Protein AF-A0A1J1LCK5-F1 (afdb_monomer_lite)

pLDDT: mean 82.74, std 10.03, range [55.06, 93.56]

Sequence (61 aa):
MEIHAQWYGEWSTYWHKYKWQPLCSEHRALSDCLAALNVIKIMAADSDTIEYPEGVEPLDE

Organism: NCBI:txid671072

Secondary structure (DSSP, 8-state):
-HHHHHHHT-EETTTTEEPP------S-HHHHHHHHHHHHHHHHHS-S---PPTT------

Foldseek 3Di:
DQVLLVVVPQADPVVRGRDDDDLPAPPDPVRVVVSVVVSVVVVVVDDPDDDDPPPDDPPDD

Structure (mmCIF, N/CA/C/O backbone):
data_AF-A0A1J1LCK5-F1
#
_entry.id   AF-A0A1J1LCK5-F1
#
loop_
_atom_site.group_PDB
_atom_site.id
_atom_site.type_symbol
_atom_site.label_atom_id
_atom_site.label_alt_id
_atom_site.label_comp_id
_atom_site.label_asym_id
_atom_site.label_entity_id
_atom_site.label_seq_id
_atom_site.pdbx_PDB_ins_code
_atom_site.Cartn_x
_atom_site.Cartn_y
_atom_site.Cartn_z
_atom_site.occupancy
_atom_site.B_iso_or_equiv
_atom_site.auth_seq_id
_atom_site.auth_comp_id
_atom_site.auth_asym_id
_atom_site.auth_atom_id
_atom_site.pdbx_PDB_model_num
ATOM 1 N N . MET A 1 1 ? 3.398 -4.802 1.403 1.00 65.12 1 MET A N 1
ATOM 2 C CA . MET A 1 1 ? 2.915 -3.696 0.543 1.00 65.12 1 MET A CA 1
ATOM 3 C C . MET A 1 1 ? 2.536 -4.132 -0.867 1.00 65.12 1 MET A C 1
ATOM 5 O O . MET A 1 1 ? 1.955 -3.327 -1.575 1.00 65.12 1 MET A O 1
ATOM 9 N N . GLU A 1 2 ? 2.801 -5.375 -1.278 1.00 80.44 2 GLU A N 1
ATOM 10 C CA . GLU A 1 2 ? 2.375 -5.865 -2.595 1.00 80.44 2 GLU A CA 1
ATOM 11 C C . GLU A 1 2 ? 0.849 -5.819 -2.771 1.00 80.44 2 GLU A C 1
ATOM 13 O O . GLU A 1 2 ? 0.377 -5.286 -3.764 1.00 80.44 2 GLU A O 1
ATOM 18 N N . ILE A 1 3 ? 0.092 -6.232 -1.747 1.00 84.12 3 ILE A N 1
ATOM 19 C CA . ILE A 1 3 ? -1.380 -6.154 -1.731 1.00 84.12 3 ILE A CA 1
ATOM 20 C C . ILE A 1 3 ? -1.870 -4.709 -1.938 1.00 84.12 3 ILE A C 1
ATOM 22 O O . ILE A 1 3 ? -2.775 -4.475 -2.726 1.00 84.12 3 ILE A O 1
ATOM 26 N N . HIS A 1 4 ? -1.239 -3.724 -1.290 1.00 85.75 4 HIS A N 1
ATOM 27 C CA . HIS A 1 4 ? -1.584 -2.312 -1.490 1.00 85.75 4 HIS A CA 1
ATOM 28 C C . HIS A 1 4 ? -1.276 -1.834 -2.917 1.00 85.75 4 HIS A C 1
ATOM 30 O O . HIS A 1 4 ? -2.069 -1.111 -3.503 1.00 85.75 4 HIS A O 1
ATOM 36 N N . ALA A 1 5 ? -0.142 -2.243 -3.491 1.00 87.50 5 ALA A N 1
ATOM 37 C CA . ALA A 1 5 ? 0.217 -1.890 -4.865 1.00 87.50 5 ALA A CA 1
ATOM 38 C C . ALA A 1 5 ? -0.740 -2.515 -5.897 1.00 87.50 5 ALA A C 1
ATOM 40 O O . ALA A 1 5 ? -1.066 -1.872 -6.891 1.00 87.50 5 ALA A O 1
ATOM 41 N N . GLN A 1 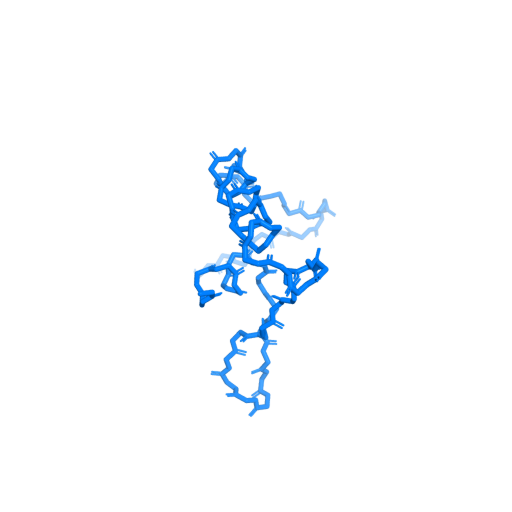6 ? -1.198 -3.744 -5.644 1.00 88.31 6 GLN A N 1
ATOM 42 C CA . GLN A 1 6 ? -2.222 -4.418 -6.444 1.00 88.31 6 GLN A CA 1
ATOM 43 C C . GLN A 1 6 ? -3.572 -3.706 -6.334 1.00 88.31 6 GLN A C 1
ATOM 45 O O . GLN A 1 6 ? -4.172 -3.408 -7.359 1.00 88.31 6 GLN A O 1
ATOM 50 N N . TRP A 1 7 ? -4.000 -3.371 -5.111 1.00 88.00 7 TRP A N 1
ATOM 51 C CA . TRP A 1 7 ? -5.230 -2.616 -4.856 1.00 88.00 7 TRP A CA 1
ATOM 52 C C . TRP A 1 7 ? -5.214 -1.232 -5.522 1.00 8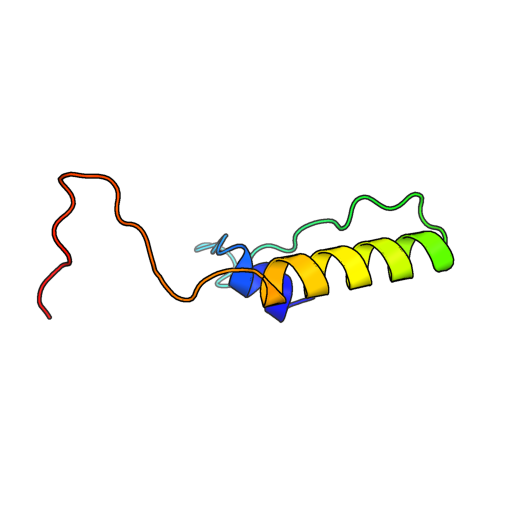8.00 7 TRP A C 1
ATOM 54 O O . TRP A 1 7 ? -6.196 -0.833 -6.131 1.00 88.00 7 TRP A O 1
ATOM 64 N N . TYR A 1 8 ? -4.074 -0.534 -5.500 1.00 88.88 8 TYR A N 1
ATOM 65 C CA . TYR A 1 8 ? -3.920 0.744 -6.203 1.00 88.88 8 TYR A CA 1
ATOM 66 C C . TYR A 1 8 ? -3.944 0.602 -7.740 1.00 88.88 8 TYR A C 1
ATOM 68 O O . TYR A 1 8 ? -4.224 1.563 -8.449 1.00 88.88 8 TYR A O 1
ATOM 76 N N . GLY A 1 9 ? -3.630 -0.583 -8.278 1.00 89.50 9 GLY A N 1
ATOM 77 C CA . GLY A 1 9 ? -3.846 -0.918 -9.690 1.00 89.50 9 GLY A CA 1
ATOM 78 C C . GLY A 1 9 ? -2.810 -0.390 -10.690 1.00 89.50 9 GLY A C 1
ATOM 79 O O . GLY A 1 9 ? -2.971 -0.580 -11.894 1.00 89.50 9 GLY A O 1
ATOM 80 N N . GLU A 1 10 ? -1.712 0.234 -10.249 1.00 90.38 10 GLU A N 1
ATOM 81 C CA . GLU A 1 10 ? -0.726 0.815 -11.173 1.00 90.38 10 GLU A CA 1
ATOM 82 C C . GLU A 1 10 ? 0.248 -0.242 -11.727 1.00 90.38 10 GLU A C 1
ATOM 84 O O . GLU A 1 10 ? 1.356 -0.445 -11.218 1.00 90.38 10 GLU A O 1
ATOM 89 N N . TRP A 1 11 ? -0.159 -0.926 -12.797 1.00 89.06 11 TRP A N 1
ATOM 90 C CA . TRP A 1 11 ? 0.667 -1.918 -13.483 1.00 89.06 11 TRP A CA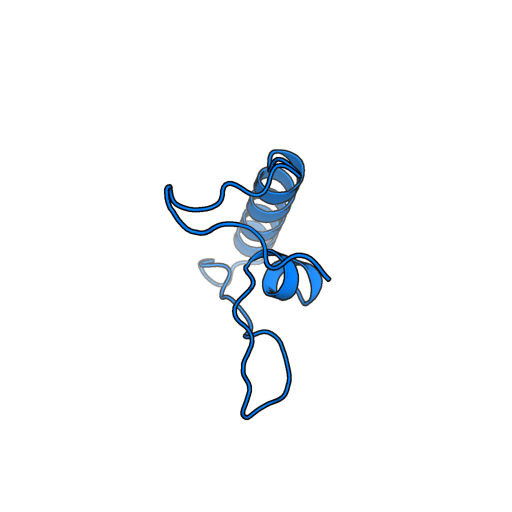 1
ATOM 91 C C . TRP A 1 11 ? 1.797 -1.279 -14.306 1.00 89.06 11 TRP A C 1
ATOM 93 O O . TRP A 1 11 ? 1.580 -0.377 -15.116 1.00 89.06 11 TRP A O 1
ATOM 103 N N . SER A 1 12 ? 3.027 -1.781 -14.151 1.00 90.38 12 SER A N 1
ATOM 104 C CA . SER A 1 12 ? 4.149 -1.437 -15.026 1.00 90.38 12 SER A CA 1
ATOM 105 C C . SER A 1 12 ? 4.387 -2.539 -16.054 1.00 90.38 12 SER A C 1
ATOM 107 O O . SER A 1 12 ? 4.857 -3.619 -15.706 1.00 90.38 12 SER A O 1
ATOM 109 N N . THR A 1 13 ? 4.158 -2.239 -17.334 1.00 91.88 13 THR A N 1
ATOM 110 C CA . THR A 1 13 ? 4.450 -3.160 -18.447 1.00 91.88 13 THR A CA 1
ATOM 111 C C . THR A 1 13 ? 5.943 -3.417 -18.630 1.00 91.88 13 THR A C 1
ATOM 113 O O . THR A 1 13 ? 6.331 -4.517 -18.988 1.00 91.88 13 THR A O 1
ATOM 116 N N . TYR A 1 14 ? 6.802 -2.438 -18.338 1.00 93.56 14 TYR A N 1
ATOM 117 C CA . TYR A 1 14 ? 8.254 -2.612 -18.439 1.00 93.56 14 TYR A CA 1
ATOM 118 C C . TYR A 1 14 ? 8.783 -3.595 -17.383 1.00 93.56 14 TYR A C 1
ATOM 120 O O . TYR A 1 14 ? 9.504 -4.540 -17.697 1.00 93.56 14 TYR A O 1
ATOM 128 N N . TRP A 1 15 ? 8.389 -3.403 -16.122 1.00 90.94 15 TRP A N 1
ATOM 129 C CA . TRP A 1 15 ? 8.864 -4.231 -15.011 1.00 90.94 15 TRP A CA 1
ATOM 130 C C . TRP A 1 15 ? 8.004 -5.470 -14.740 1.00 90.94 15 TRP A C 1
ATOM 132 O O . TRP A 1 15 ? 8.372 -6.259 -13.872 1.00 90.94 15 TRP A O 1
ATOM 142 N N . HIS A 1 16 ? 6.877 -5.619 -15.444 1.00 91.75 16 HIS A N 1
ATOM 143 C CA . HIS A 1 16 ? 5.888 -6.687 -15.266 1.00 91.75 16 HIS A CA 1
ATOM 144 C C . HIS A 1 16 ? 5.455 -6.864 -13.800 1.00 91.75 16 HIS A C 1
ATOM 146 O O . HIS A 1 16 ? 5.404 -7.976 -13.278 1.00 91.75 16 HIS A O 1
ATOM 152 N N . LYS A 1 17 ? 5.202 -5.745 -13.109 1.00 91.62 17 LYS A N 1
ATOM 153 C CA . LYS A 1 17 ? 4.786 -5.717 -11.699 1.00 91.62 17 LYS A CA 1
ATOM 154 C C . LYS A 1 17 ? 4.005 -4.448 -11.369 1.00 91.62 17 LYS A C 1
ATOM 156 O O . LYS A 1 17 ? 4.189 -3.419 -12.025 1.00 91.62 17 LYS A O 1
ATOM 161 N N . TYR A 1 18 ? 3.199 -4.499 -10.312 1.00 89.50 18 TYR A N 1
ATOM 162 C CA . TYR A 1 18 ? 2.550 -3.313 -9.752 1.00 89.50 18 TYR A CA 1
ATOM 163 C C . TYR A 1 18 ? 3.583 -2.363 -9.141 1.00 89.50 18 TYR A C 1
ATOM 165 O O . TYR A 1 18 ? 4.528 -2.794 -8.467 1.00 89.50 18 TYR A O 1
ATOM 173 N N . LYS A 1 19 ? 3.428 -1.061 -9.393 1.00 90.69 19 LYS A N 1
ATOM 174 C CA . LYS A 1 19 ? 4.325 -0.045 -8.847 1.00 90.69 19 LYS A CA 1
ATOM 175 C C . LYS A 1 19 ? 4.103 0.107 -7.349 1.00 90.69 19 LYS A C 1
ATOM 177 O O . LYS A 1 19 ? 2.976 0.184 -6.868 1.00 90.69 19 LYS A O 1
ATOM 182 N N . TRP A 1 20 ? 5.209 0.168 -6.613 1.00 87.56 20 TRP A N 1
ATOM 183 C CA . TRP A 1 20 ? 5.164 0.445 -5.186 1.00 87.56 20 TRP A CA 1
ATOM 184 C C . TRP A 1 20 ? 4.665 1.870 -4.942 1.00 87.56 20 TRP A C 1
ATOM 186 O O . TRP A 1 20 ? 5.189 2.813 -5.531 1.00 87.56 20 TRP A O 1
ATOM 196 N N . GLN A 1 21 ? 3.691 1.999 -4.042 1.00 88.38 21 GLN A N 1
ATOM 197 C CA . GLN A 1 21 ? 3.118 3.279 -3.642 1.00 88.38 21 GLN A CA 1
ATOM 198 C C . GLN A 1 21 ? 3.647 3.688 -2.261 1.00 88.38 21 GLN A C 1
ATOM 200 O O . GLN A 1 21 ? 3.561 2.877 -1.325 1.00 88.38 21 GLN A O 1
ATOM 205 N N . PRO A 1 22 ? 4.181 4.914 -2.107 1.00 85.75 22 PRO A N 1
ATOM 206 C CA . PRO A 1 22 ? 4.675 5.391 -0.829 1.00 85.75 22 PRO A CA 1
ATOM 207 C C . PRO A 1 22 ? 3.546 5.588 0.175 1.00 85.75 22 PRO A C 1
ATOM 209 O O . PRO A 1 22 ? 2.541 6.237 -0.097 1.00 85.75 22 PRO A O 1
ATOM 212 N N . LEU A 1 23 ? 3.761 5.075 1.383 1.00 80.75 23 LEU A N 1
ATOM 213 C CA . LEU A 1 23 ? 3.014 5.497 2.558 1.00 80.75 23 LEU A CA 1
ATOM 214 C C . LEU A 1 23 ? 3.701 6.774 3.042 1.00 80.75 23 LEU A C 1
ATOM 216 O O . LEU A 1 23 ? 4.807 6.694 3.565 1.00 80.75 23 LEU A O 1
ATOM 220 N N . CYS A 1 24 ? 3.122 7.947 2.782 1.00 73.31 24 CYS A N 1
ATOM 221 C CA . CYS A 1 24 ? 3.675 9.232 3.226 1.00 73.31 24 CYS A CA 1
ATOM 222 C C . CYS A 1 24 ? 3.719 9.311 4.759 1.00 73.31 24 CYS A C 1
ATOM 224 O O . CYS A 1 24 ? 2.794 9.812 5.396 1.00 73.31 24 CYS A O 1
ATOM 226 N N . SER A 1 25 ? 4.794 8.810 5.353 1.00 76.50 25 SER A N 1
ATOM 227 C CA . SER A 1 25 ? 5.056 8.850 6.783 1.00 76.50 25 SER A CA 1
ATOM 228 C C . SER A 1 25 ? 6.370 9.579 7.061 1.00 76.50 25 SER A C 1
ATOM 230 O O . SER A 1 25 ? 7.323 9.513 6.289 1.00 76.50 25 SER A O 1
ATOM 232 N N . GLU A 1 26 ? 6.435 10.266 8.201 1.00 82.19 26 GLU A N 1
ATOM 233 C CA . GLU A 1 26 ? 7.594 11.052 8.662 1.00 82.19 26 GLU A CA 1
ATOM 234 C C . GLU A 1 26 ? 8.792 10.174 9.107 1.00 82.19 26 GLU A C 1
ATOM 236 O O . GLU A 1 26 ? 9.532 10.536 10.022 1.00 82.19 26 GLU A O 1
ATOM 241 N N . HIS A 1 27 ? 8.953 8.977 8.527 1.00 75.38 27 HIS A N 1
ATOM 242 C CA . HIS A 1 27 ? 9.993 7.988 8.850 1.00 75.38 27 HIS A CA 1
ATOM 243 C C . HIS A 1 27 ? 10.093 7.631 10.345 1.00 75.38 27 HIS A C 1
ATOM 245 O O . HIS A 1 27 ? 11.161 7.296 10.863 1.00 75.38 27 HIS A O 1
ATOM 251 N N . ARG A 1 28 ? 8.969 7.710 11.064 1.00 86.56 28 ARG A N 1
ATOM 252 C CA . ARG A 1 28 ? 8.846 7.270 12.458 1.00 86.56 28 ARG A CA 1
ATOM 253 C C . ARG A 1 28 ? 8.021 5.998 12.501 1.00 86.56 28 ARG A C 1
ATOM 255 O O . ARG A 1 28 ? 6.911 5.989 11.984 1.00 86.56 28 ARG A O 1
ATOM 262 N N . ALA A 1 29 ? 8.489 4.996 13.243 1.00 86.81 29 ALA A N 1
ATOM 263 C CA . ALA A 1 29 ? 7.817 3.698 13.348 1.00 86.81 29 ALA A CA 1
ATOM 264 C C . ALA A 1 29 ? 6.325 3.806 13.719 1.00 86.81 29 ALA A C 1
ATOM 266 O O . ALA A 1 29 ? 5.488 3.131 13.130 1.00 86.81 29 ALA A O 1
ATOM 267 N N . LEU A 1 30 ? 5.966 4.692 14.658 1.00 90.50 30 LEU A N 1
ATOM 268 C CA . LEU A 1 30 ? 4.562 4.924 15.013 1.00 90.50 30 LEU A CA 1
ATOM 269 C C . LEU A 1 30 ? 3.755 5.473 13.827 1.00 90.50 30 LEU A C 1
ATOM 271 O O . LEU A 1 30 ? 2.644 5.018 13.571 1.00 90.50 30 LEU A O 1
ATOM 275 N N . SER A 1 31 ? 4.312 6.446 13.112 1.00 87.19 31 SER A N 1
ATOM 276 C CA . SER A 1 31 ? 3.664 7.069 11.961 1.00 87.19 31 SER A CA 1
ATOM 277 C C . SER A 1 31 ? 3.553 6.093 10.787 1.00 87.19 31 SER A C 1
ATOM 279 O O . SER A 1 31 ? 2.513 6.068 10.140 1.00 87.19 31 SER A O 1
ATOM 281 N N . ASP A 1 32 ? 4.555 5.238 10.571 1.00 87.69 32 ASP A N 1
ATOM 282 C CA . ASP A 1 32 ? 4.512 4.155 9.580 1.00 87.69 32 ASP A CA 1
ATOM 283 C C . ASP A 1 32 ? 3.385 3.164 9.903 1.00 87.69 32 ASP A C 1
ATOM 285 O O . ASP A 1 32 ? 2.584 2.823 9.032 1.00 87.69 32 ASP A O 1
ATOM 289 N N . CYS A 1 33 ? 3.268 2.749 11.171 1.00 91.56 33 CYS A N 1
ATOM 290 C CA . CYS A 1 33 ? 2.195 1.863 11.627 1.00 91.56 33 CYS A CA 1
ATOM 291 C C . CYS A 1 33 ? 0.810 2.495 11.444 1.00 91.56 33 CYS A C 1
ATOM 293 O O . CYS A 1 33 ? -0.120 1.821 11.003 1.00 91.56 33 CYS A O 1
ATOM 295 N N . LEU A 1 34 ? 0.663 3.785 11.759 1.00 92.31 34 LEU A N 1
ATOM 296 C CA . LEU A 1 34 ? -0.595 4.508 11.564 1.00 92.31 34 LEU A CA 1
ATOM 297 C C . LEU A 1 34 ? -0.939 4.661 10.079 1.00 92.31 34 LEU A C 1
ATOM 299 O O . LEU A 1 34 ? -2.097 4.474 9.712 1.00 92.31 34 LEU A O 1
ATOM 303 N N . ALA A 1 35 ? 0.046 4.942 9.223 1.00 91.12 35 ALA A N 1
ATOM 304 C CA . ALA A 1 35 ? -0.149 5.032 7.779 1.00 91.12 35 ALA A CA 1
ATOM 305 C C . ALA A 1 35 ? -0.572 3.680 7.184 1.00 91.12 35 ALA A C 1
ATOM 307 O O . ALA A 1 35 ? -1.538 3.616 6.425 1.00 91.12 35 ALA A O 1
ATOM 308 N N . ALA A 1 36 ? 0.084 2.588 7.591 1.00 89.81 36 ALA A N 1
ATOM 309 C CA . ALA A 1 36 ? -0.290 1.237 7.184 1.00 89.81 36 ALA A CA 1
ATOM 310 C C . ALA A 1 36 ? -1.708 0.870 7.654 1.00 89.81 36 ALA A C 1
ATOM 312 O O . ALA A 1 36 ? -2.505 0.360 6.869 1.00 89.81 36 ALA A O 1
ATOM 313 N N . LEU A 1 37 ? -2.054 1.176 8.911 1.00 92.19 37 LEU A N 1
ATOM 314 C CA . LEU A 1 37 ? -3.397 0.941 9.444 1.00 92.19 37 LEU A CA 1
ATOM 315 C C . LEU A 1 37 ? -4.460 1.740 8.683 1.00 92.19 37 LEU A C 1
ATOM 317 O O . LEU A 1 37 ? -5.541 1.219 8.419 1.00 92.19 37 LEU A O 1
ATOM 321 N N . ASN A 1 38 ? -4.169 2.995 8.339 1.00 91.94 38 ASN A N 1
ATOM 322 C CA . ASN A 1 38 ? -5.087 3.834 7.580 1.00 91.94 38 ASN A CA 1
ATOM 323 C C . ASN A 1 38 ? -5.374 3.238 6.197 1.00 91.94 38 ASN A C 1
ATOM 325 O O . ASN A 1 38 ? -6.532 3.126 5.812 1.00 91.94 38 ASN A O 1
ATOM 329 N N . VAL A 1 39 ? -4.337 2.774 5.496 1.00 91.38 39 VAL A N 1
ATOM 330 C CA . VAL A 1 39 ? -4.492 2.093 4.205 1.00 91.38 39 VAL A CA 1
ATOM 331 C C . VAL A 1 39 ? -5.333 0.828 4.331 1.00 91.38 39 VAL A C 1
ATOM 333 O O . VAL A 1 39 ? -6.267 0.650 3.560 1.00 91.38 39 VAL A O 1
ATOM 336 N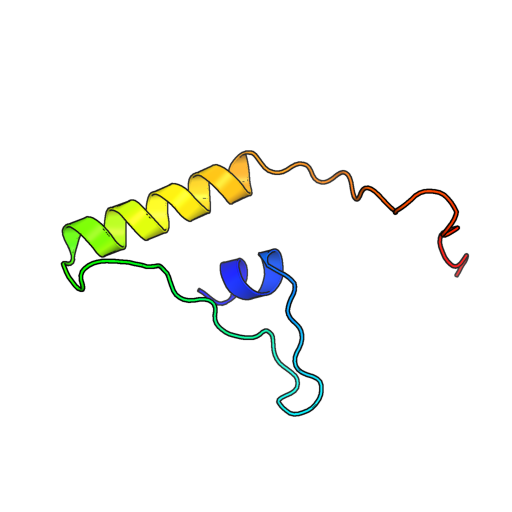 N . ILE A 1 40 ? -5.072 -0.012 5.335 1.00 90.88 40 ILE A N 1
ATOM 337 C CA . ILE A 1 40 ? -5.863 -1.233 5.559 1.00 90.88 40 ILE A CA 1
ATOM 338 C C . ILE A 1 40 ? -7.341 -0.895 5.787 1.00 90.88 40 ILE A C 1
ATOM 340 O O . ILE A 1 40 ? -8.214 -1.5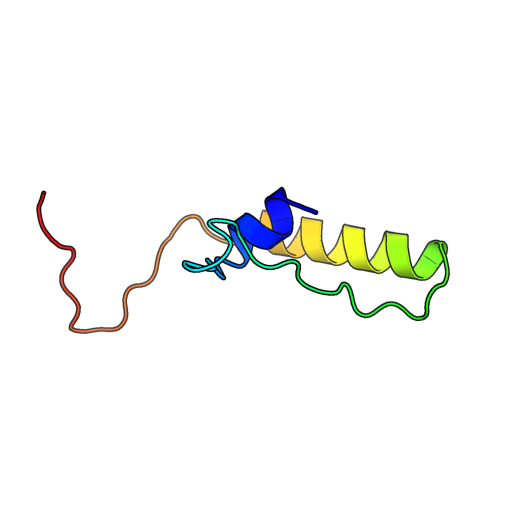88 5.274 1.00 90.88 40 ILE A O 1
ATOM 344 N N . LYS A 1 41 ? -7.639 0.177 6.530 1.00 93.25 41 LYS A N 1
ATOM 345 C CA . LYS A 1 41 ? -9.021 0.628 6.743 1.00 93.25 41 LYS A CA 1
ATOM 346 C C . LYS A 1 41 ? -9.683 1.116 5.460 1.00 93.25 41 LYS A C 1
ATOM 348 O O . LYS A 1 41 ? -10.854 0.821 5.267 1.00 93.25 41 LYS A O 1
ATOM 353 N N . ILE A 1 42 ? -8.956 1.848 4.616 1.00 90.81 42 ILE A N 1
ATOM 354 C CA . ILE A 1 42 ? -9.470 2.314 3.323 1.00 90.81 42 ILE A CA 1
ATOM 355 C C . ILE A 1 42 ? -9.769 1.112 2.428 1.00 90.81 42 ILE A C 1
ATOM 357 O O . ILE A 1 42 ? -10.884 1.002 1.945 1.00 90.81 42 ILE A O 1
ATOM 361 N N . MET A 1 43 ? -8.830 0.171 2.303 1.00 88.81 43 MET A N 1
ATOM 362 C CA . MET A 1 43 ? -9.026 -1.067 1.542 1.00 88.81 43 MET A CA 1
ATOM 363 C C . MET A 1 43 ? -10.225 -1.883 2.041 1.00 88.81 43 MET A C 1
ATOM 365 O O . MET A 1 43 ? -10.950 -2.457 1.245 1.00 88.81 43 MET A O 1
ATOM 369 N N . ALA A 1 44 ? -10.440 -1.946 3.358 1.00 89.12 44 ALA A N 1
ATOM 370 C CA . ALA A 1 44 ? -11.572 -2.666 3.940 1.00 89.12 44 ALA A CA 1
ATOM 371 C C . ALA A 1 44 ? -12.916 -1.934 3.781 1.00 89.12 44 ALA A C 1
ATOM 373 O O . ALA A 1 44 ? -13.965 -2.560 3.908 1.00 89.12 44 ALA A O 1
ATOM 374 N N . ALA A 1 45 ? -12.887 -0.615 3.581 1.00 90.38 45 ALA A N 1
ATOM 375 C CA . ALA A 1 45 ? -14.067 0.203 3.317 1.00 90.38 45 ALA A CA 1
ATOM 376 C C . ALA A 1 45 ? -14.369 0.337 1.817 1.00 90.38 45 ALA A C 1
ATOM 378 O O . ALA A 1 45 ? -15.436 0.839 1.465 1.00 90.38 45 ALA A O 1
ATOM 379 N N . ASP A 1 46 ? -13.431 -0.069 0.962 1.00 86.75 46 ASP A N 1
ATOM 380 C CA . ASP A 1 46 ? -13.586 -0.051 -0.483 1.00 86.75 46 ASP A CA 1
ATOM 381 C C . ASP A 1 46 ? -14.597 -1.114 -0.934 1.00 86.75 46 ASP A C 1
ATOM 383 O O . ASP A 1 46 ? -14.718 -2.179 -0.323 1.00 86.75 46 ASP A O 1
ATOM 387 N N . SER A 1 47 ? -15.364 -0.796 -1.973 1.00 77.75 47 SER A N 1
ATOM 388 C CA . SER A 1 47 ? -16.416 -1.672 -2.495 1.00 77.75 47 SER A CA 1
ATOM 389 C C . SER A 1 47 ? -15.865 -2.530 -3.630 1.00 77.75 47 SER A C 1
ATOM 391 O O . SER A 1 47 ? -15.166 -2.017 -4.495 1.00 77.75 47 SER A O 1
ATOM 393 N N . ASP A 1 48 ? -16.274 -3.799 -3.715 1.00 72.75 48 ASP A N 1
ATOM 394 C CA . ASP A 1 48 ? -15.980 -4.662 -4.878 1.00 72.75 48 ASP A CA 1
ATOM 395 C C . ASP A 1 48 ? -16.686 -4.188 -6.169 1.00 72.75 48 ASP A C 1
ATOM 397 O O . ASP A 1 48 ? -16.489 -4.749 -7.249 1.00 72.75 48 ASP A O 1
ATOM 401 N N . THR A 1 49 ? -17.538 -3.163 -6.079 1.00 74.00 49 THR A N 1
ATOM 402 C CA . THR A 1 49 ? -18.216 -2.570 -7.234 1.00 74.00 49 THR A CA 1
ATOM 403 C C . THR A 1 49 ? -17.232 -1.761 -8.071 1.00 74.00 49 THR A C 1
ATOM 405 O O . THR A 1 49 ? -16.858 -0.648 -7.709 1.00 74.00 49 THR A O 1
ATOM 408 N N . ILE A 1 50 ? -16.866 -2.294 -9.233 1.00 68.19 50 ILE A N 1
ATOM 409 C CA . ILE A 1 50 ? -16.089 -1.566 -10.235 1.00 68.19 50 ILE A CA 1
ATOM 410 C C . ILE A 1 50 ? -17.039 -0.621 -10.977 1.00 68.19 50 ILE A C 1
ATOM 412 O O . ILE A 1 50 ? -17.897 -1.066 -11.741 1.00 68.19 50 ILE A O 1
ATOM 416 N N . GLU A 1 51 ? -16.900 0.684 -10.749 1.00 68.31 51 GLU A N 1
ATOM 417 C CA . GLU A 1 51 ? -17.605 1.689 -11.544 1.00 68.31 51 GLU A CA 1
ATOM 418 C C . GLU A 1 51 ? -16.839 1.958 -12.840 1.00 68.31 51 GLU A C 1
ATOM 420 O O . GLU A 1 51 ? -15.720 2.476 -12.845 1.00 68.31 51 GLU A O 1
ATOM 425 N N . TYR A 1 52 ? -17.458 1.595 -13.960 1.00 68.50 52 TYR A N 1
ATOM 426 C CA . TYR A 1 52 ? -16.955 1.930 -15.283 1.00 68.50 52 TYR A CA 1
ATOM 427 C C . TYR A 1 52 ? -17.418 3.345 -15.650 1.00 68.50 52 TYR A C 1
ATOM 429 O O . TYR A 1 52 ? -18.579 3.684 -15.402 1.00 68.50 52 TYR A O 1
ATOM 437 N N . PRO A 1 53 ? -16.556 4.187 -16.248 1.00 71.00 53 PRO A N 1
ATOM 438 C CA . PRO A 1 53 ? -16.993 5.479 -16.759 1.00 71.00 53 PRO A CA 1
ATOM 439 C C . PRO A 1 53 ? -18.111 5.279 -17.792 1.00 71.00 53 PRO A C 1
ATOM 441 O O . PRO A 1 53 ? -18.017 4.394 -18.648 1.00 71.00 53 PRO A O 1
ATOM 444 N N . GLU A 1 54 ? -19.169 6.093 -17.705 1.00 70.56 54 GLU A N 1
ATOM 445 C CA . GLU A 1 54 ? -20.327 6.006 -18.605 1.00 70.56 54 GLU A CA 1
ATOM 446 C C . GLU A 1 54 ? -19.884 5.964 -20.078 1.00 70.56 54 GLU A C 1
ATOM 448 O O . GLU A 1 54 ? -19.155 6.837 -20.551 1.00 70.56 54 GLU A O 1
ATOM 453 N N . GLY A 1 55 ? -20.342 4.940 -20.807 1.00 68.44 55 GLY A N 1
ATOM 454 C CA . GLY A 1 55 ? -20.060 4.758 -22.234 1.00 68.44 55 GLY A CA 1
ATOM 455 C C . GLY A 1 55 ? -18.915 3.797 -22.573 1.00 68.44 55 GLY A C 1
ATOM 456 O O . GLY A 1 55 ? -18.627 3.616 -23.755 1.00 68.44 55 GLY A O 1
ATOM 457 N N . VAL A 1 56 ? -18.280 3.160 -21.585 1.00 68.25 56 VAL A N 1
ATOM 458 C CA . VAL A 1 56 ? -17.383 2.015 -21.810 1.00 68.25 56 VAL A CA 1
ATOM 459 C C . VAL A 1 56 ? -18.146 0.737 -21.472 1.00 68.25 56 VAL A C 1
ATOM 461 O O . VAL A 1 56 ? -18.275 0.379 -20.304 1.00 68.25 56 VAL A O 1
ATOM 464 N N . GLU A 1 57 ? -18.699 0.073 -22.487 1.00 66.81 57 GLU A N 1
ATOM 465 C CA . GLU A 1 57 ? -19.307 -1.248 -22.299 1.00 66.81 57 GLU A CA 1
ATOM 466 C C . GLU A 1 57 ? -18.212 -2.272 -21.948 1.00 66.81 57 GLU A C 1
ATOM 468 O O . GLU A 1 57 ? -17.115 -2.209 -22.521 1.00 66.81 57 GLU A O 1
ATOM 473 N N . PRO A 1 58 ? -18.460 -3.190 -20.993 1.00 63.53 58 PRO A N 1
ATOM 474 C CA . PRO A 1 58 ? -17.525 -4.270 -20.717 1.00 63.53 58 PRO A CA 1
ATOM 475 C C . PRO A 1 58 ? -17.313 -5.076 -22.003 1.00 63.53 58 PRO A C 1
ATOM 477 O O . PRO A 1 58 ? -18.264 -5.375 -22.719 1.00 63.5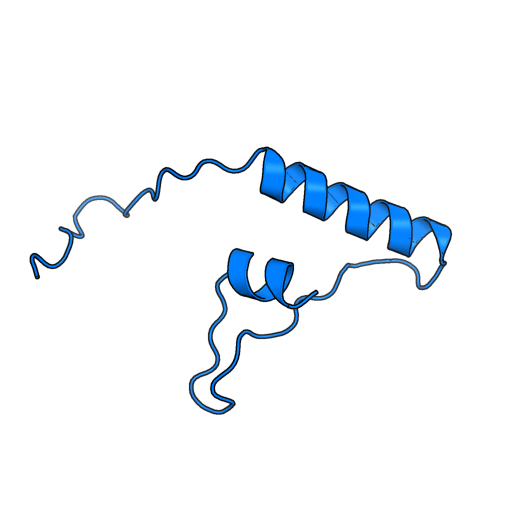3 58 PRO A O 1
ATOM 480 N N . LEU A 1 59 ? -16.055 -5.390 -22.318 1.00 66.00 59 LEU A N 1
ATOM 481 C CA . LEU A 1 59 ? -15.739 -6.300 -23.415 1.00 66.00 59 LEU A CA 1
ATOM 482 C C . LEU A 1 59 ? -16.337 -7.665 -23.057 1.00 66.00 59 LEU A C 1
ATOM 484 O O . LEU A 1 59 ? -15.812 -8.332 -22.167 1.00 66.00 59 LEU A O 1
ATOM 488 N N . ASP A 1 60 ? -17.442 -8.035 -23.707 1.00 61.66 60 ASP A N 1
ATOM 489 C CA . ASP A 1 60 ? -17.974 -9.396 -23.655 1.00 61.66 60 ASP A CA 1
ATOM 490 C C . ASP A 1 60 ? -16.861 -10.366 -24.104 1.00 61.66 60 ASP A C 1
ATOM 492 O O . ASP A 1 60 ? -16.274 -10.185 -25.177 1.00 61.66 60 ASP A O 1
ATOM 496 N N . GLU A 1 61 ? -16.528 -11.336 -23.242 1.00 55.06 61 GLU A N 1
ATOM 497 C CA . GLU A 1 61 ? -15.526 -12.391 -23.487 1.00 55.06 61 GLU A CA 1
ATOM 498 C C . GLU A 1 61 ? -15.897 -13.324 -24.652 1.00 55.06 61 GLU A C 1
ATOM 500 O O . GLU A 1 61 ? -17.085 -13.710 -24.778 1.00 55.06 61 GLU A O 1
#

Radius of gyration: 15.29 Å; chains: 1; bounding box: 30×23×39 Å